Protein AF-A0A8T6CPG6-F1 (afdb_monomer)

Mean predicted aligned error: 16.03 Å

Secondary structure (DSSP, 8-state):
--SS-S----SSS--HHHHHHHHTTSTTT--HHHHHHHHHHHHHHHHHHHHHHHHHHS--HHHHHHHHHHH--S---HHHHHHHHHHHHHHHHHHHHHHHHHHHHHHHHTT---------------------------HHHHGGG-

Foldseek 3Di:
DDPDFLADADPVDGDPVSVVLVVCCDPVNPDPVVNVVSSVVSNVVVVVVVVVVCCLQQNDLVNLVVVCVVVPDDDDDPVVSVVSRVVSNVVSVVVVVVVVVVVVVVVVVVVDPDDDDDDDDDDDDDDDDDDDDDPPDDPVVVPPPD

Solvent-accessible surface area (backbone atoms only — not comparable to full-atom values): 9339 Å² total; per-residue (Å²): 131,83,92,68,78,46,76,84,77,47,90,91,66,65,55,68,68,58,52,60,58,55,55,46,68,37,86,92,58,56,43,76,67,60,51,52,54,51,39,52,50,41,33,50,54,50,51,50,52,52,52,50,54,44,39,43,74,56,57,44,73,66,59,41,52,54,52,43,63,76,76,45,93,69,86,89,42,71,71,54,50,56,54,44,43,56,50,51,35,51,48,43,53,48,50,55,51,50,53,50,48,48,54,48,51,54,57,54,58,72,73,53,99,73,83,80,90,85,83,93,82,91,80,88,86,81,86,83,82,89,83,83,92,74,87,79,85,51,77,76,71,72,58,75,81,117

pLDDT: mean 75.61, std 18.54, range [27.25, 92.38]

Sequence (146 aa):
MDHRPFLILDLLDADAAPVEEVAKFVKSEFNPEAIRASANELKYTRAIKSELQQEVTNPSEEFVRLLMGRVYSGVKTKTKLEQFTSMTRRAARQLIRDELRGTLNTALAQGDPTAPEVTSGSDSMSATEESEDDIITTEAELNGYY

Radius of gyration: 26.71 Å; Cα contacts (8 Å, |Δi|>4): 49; chains: 1; bounding box: 59×60×69 Å

Structure (mmCIF, N/CA/C/O backbone):
data_AF-A0A8T6CPG6-F1
#
_entry.id   AF-A0A8T6CPG6-F1
#
loop_
_atom_site.group_PDB
_atom_site.id
_atom_site.type_symbol
_atom_site.label_atom_id
_atom_site.label_alt_id
_atom_site.label_comp_id
_atom_site.label_asym_id
_atom_site.label_entity_id
_atom_site.label_seq_id
_atom_site.pdbx_PDB_ins_code
_atom_site.Cartn_x
_atom_site.Cartn_y
_atom_site.Cartn_z
_atom_site.occupancy
_atom_site.B_iso_or_equiv
_atom_site.auth_seq_id
_atom_site.auth_comp_id
_atom_site.auth_asym_id
_atom_site.auth_atom_id
_atom_site.pdbx_PDB_model_num
ATOM 1 N N . MET A 1 1 ? -1.534 18.388 -18.496 1.00 55.81 1 MET A N 1
ATOM 2 C CA . MET A 1 1 ? -0.283 17.697 -18.122 1.00 55.81 1 MET A CA 1
ATOM 3 C C . MET A 1 1 ? -0.506 17.121 -16.739 1.00 55.81 1 MET A C 1
ATOM 5 O O . MET A 1 1 ? -1.033 17.837 -15.899 1.00 55.81 1 MET A O 1
ATOM 9 N N . ASP A 1 2 ? -0.251 15.831 -16.547 1.00 66.25 2 ASP A N 1
ATOM 10 C CA . ASP A 1 2 ? -0.529 15.146 -15.280 1.00 66.25 2 ASP A CA 1
ATOM 11 C C . ASP A 1 2 ? 0.453 15.617 -14.193 1.00 66.25 2 ASP A C 1
ATOM 13 O O . ASP A 1 2 ? 1.648 15.727 -14.452 1.00 66.25 2 ASP A O 1
ATOM 17 N N . HIS A 1 3 ? -0.036 15.911 -12.986 1.00 69.38 3 HIS A N 1
ATOM 18 C CA . HIS A 1 3 ? 0.798 16.453 -11.900 1.00 69.38 3 HIS A CA 1
ATOM 19 C C . HIS A 1 3 ? 1.591 15.382 -11.134 1.00 69.38 3 HIS A C 1
ATOM 21 O O . HIS A 1 3 ? 2.500 15.718 -10.380 1.00 69.38 3 HIS A O 1
ATOM 27 N N . ARG A 1 4 ? 1.243 14.097 -11.293 1.00 72.44 4 ARG A N 1
ATOM 28 C CA . ARG A 1 4 ? 1.898 12.973 -10.606 1.00 72.44 4 ARG A CA 1
ATOM 29 C C . ARG A 1 4 ? 2.729 12.145 -11.594 1.00 72.44 4 ARG A C 1
ATOM 31 O O . ARG A 1 4 ? 2.176 11.747 -12.619 1.00 72.44 4 ARG A O 1
ATOM 38 N N . PRO A 1 5 ? 4.010 11.852 -11.294 1.00 80.38 5 PRO A N 1
ATOM 39 C CA . PRO A 1 5 ? 4.848 11.028 -12.159 1.00 80.38 5 PRO A CA 1
ATOM 40 C C . PRO A 1 5 ? 4.354 9.575 -12.169 1.00 80.38 5 PRO A C 1
ATOM 42 O O . PRO A 1 5 ? 4.010 9.028 -11.121 1.00 80.38 5 PRO A O 1
ATOM 45 N N . PHE A 1 6 ? 4.340 8.942 -13.344 1.00 81.19 6 PHE A N 1
ATOM 46 C CA . PHE A 1 6 ? 3.989 7.521 -13.486 1.00 81.19 6 PHE A CA 1
ATOM 47 C C . PHE A 1 6 ? 5.187 6.592 -13.231 1.00 81.19 6 PHE A C 1
ATOM 49 O O . PHE A 1 6 ? 5.004 5.478 -12.753 1.00 81.19 6 PHE A O 1
ATOM 56 N N . LEU A 1 7 ? 6.413 7.069 -13.472 1.00 81.31 7 LEU A N 1
ATOM 57 C CA . LEU A 1 7 ? 7.662 6.338 -13.263 1.00 81.31 7 LEU A CA 1
ATOM 58 C C . LEU A 1 7 ? 8.680 7.250 -12.568 1.00 81.31 7 LEU A C 1
ATOM 60 O O . LEU A 1 7 ? 8.818 8.416 -12.933 1.00 81.31 7 LEU A O 1
ATOM 64 N N . ILE A 1 8 ? 9.371 6.730 -11.552 1.00 80.12 8 ILE A N 1
ATOM 65 C CA . ILE A 1 8 ? 10.579 7.352 -10.993 1.00 80.12 8 ILE A CA 1
ATOM 66 C C . ILE A 1 8 ? 11.662 6.293 -11.089 1.00 80.12 8 ILE A C 1
ATOM 68 O O . ILE A 1 8 ? 11.467 5.189 -10.589 1.00 80.12 8 ILE A O 1
ATOM 72 N N . LEU A 1 9 ? 12.751 6.644 -11.759 1.00 81.75 9 LEU A N 1
ATOM 73 C CA . LEU A 1 9 ? 13.942 5.825 -11.875 1.00 81.75 9 LEU A CA 1
ATOM 74 C C . LEU A 1 9 ? 15.008 6.464 -10.991 1.00 81.75 9 LEU A C 1
ATOM 76 O O . LEU A 1 9 ? 15.374 7.619 -11.218 1.00 81.75 9 LEU A O 1
ATOM 80 N N . ASP A 1 10 ? 15.472 5.728 -9.989 1.00 81.94 10 ASP A N 1
ATOM 81 C CA . ASP A 1 10 ? 16.705 6.080 -9.302 1.00 81.94 10 ASP A CA 1
ATOM 82 C C . ASP A 1 10 ? 17.872 5.530 -10.131 1.00 81.94 10 ASP A C 1
ATOM 84 O O . ASP A 1 10 ? 17.898 4.351 -10.471 1.00 81.94 10 ASP A O 1
ATOM 88 N N . LEU A 1 11 ? 18.803 6.397 -10.526 1.00 82.31 11 LEU A N 1
ATOM 89 C CA . LEU A 1 11 ? 19.976 5.993 -11.308 1.00 82.31 11 LEU A CA 1
ATOM 90 C C . LEU A 1 11 ? 21.068 5.364 -10.433 1.00 82.31 11 LEU A C 1
ATOM 92 O O . LEU A 1 11 ? 21.987 4.746 -10.967 1.00 82.31 11 LEU A O 1
ATOM 96 N N . LEU A 1 12 ? 20.994 5.556 -9.115 1.00 82.62 12 LEU A N 1
ATOM 97 C CA . LEU A 1 12 ? 21.923 4.985 -8.142 1.00 82.62 12 LEU A CA 1
ATOM 98 C C . LEU A 1 12 ? 21.432 3.629 -7.622 1.00 82.62 12 LEU A C 1
ATOM 100 O O . LEU A 1 12 ? 22.256 2.793 -7.261 1.00 82.62 12 LEU A O 1
ATOM 104 N N . ASP A 1 13 ? 20.115 3.419 -7.623 1.00 75.50 13 ASP A N 1
ATOM 105 C CA . ASP A 1 13 ? 19.443 2.189 -7.195 1.00 75.50 13 ASP A CA 1
ATOM 106 C C . ASP A 1 13 ? 18.385 1.781 -8.232 1.00 75.50 13 ASP A C 1
ATOM 108 O O . ASP A 1 13 ? 17.171 1.898 -8.041 1.00 75.50 13 ASP A O 1
ATOM 112 N N . ALA A 1 14 ? 18.868 1.405 -9.417 1.00 70.94 14 ALA A N 1
ATOM 113 C CA . ALA A 1 14 ? 18.009 1.046 -10.533 1.00 70.94 14 ALA A CA 1
ATOM 114 C C . ALA A 1 14 ? 17.548 -0.412 -10.405 1.00 70.94 14 ALA A C 1
ATOM 116 O O 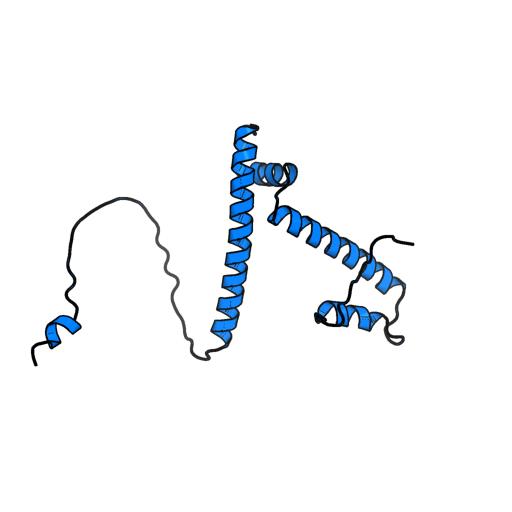. ALA A 1 14 ? 18.228 -1.334 -10.859 1.00 70.94 14 ALA A O 1
ATOM 117 N N . ASP A 1 15 ? 16.359 -0.607 -9.835 1.00 75.19 15 ASP A N 1
ATOM 118 C CA . ASP A 1 15 ? 15.633 -1.873 -9.938 1.00 75.19 15 ASP A CA 1
ATOM 119 C C . ASP A 1 15 ? 15.442 -2.274 -11.418 1.00 75.19 15 ASP A C 1
ATOM 121 O O . ASP A 1 15 ? 15.252 -1.427 -12.298 1.00 75.19 15 ASP A O 1
ATOM 125 N N . ALA A 1 16 ? 15.411 -3.581 -11.703 1.00 76.44 16 ALA A N 1
ATOM 126 C CA . ALA A 1 16 ? 15.236 -4.090 -13.068 1.00 76.44 16 ALA A CA 1
ATOM 127 C C . ALA A 1 16 ? 13.901 -3.649 -13.708 1.00 76.44 16 ALA A C 1
ATOM 129 O O . ALA A 1 16 ? 13.851 -3.324 -14.894 1.00 76.44 16 ALA A O 1
ATOM 130 N N . ALA A 1 17 ? 12.828 -3.564 -12.915 1.00 78.25 17 ALA A N 1
ATOM 131 C CA . ALA A 1 17 ? 11.490 -3.247 -13.413 1.00 78.25 17 ALA A CA 1
ATOM 132 C C . ALA A 1 17 ? 11.362 -1.814 -13.991 1.00 78.25 17 ALA A C 1
ATOM 134 O O . ALA A 1 17 ? 10.879 -1.667 -15.115 1.00 78.25 17 ALA A O 1
ATOM 135 N N . PRO A 1 18 ? 11.816 -0.740 -13.309 1.00 78.56 18 PRO A N 1
ATOM 136 C CA . PRO A 1 18 ? 11.888 0.595 -13.904 1.00 78.56 18 PRO A CA 1
ATOM 137 C C . PRO A 1 18 ? 12.711 0.674 -15.195 1.00 78.56 18 PRO A C 1
ATOM 139 O O . PRO A 1 18 ? 12.353 1.434 -16.095 1.00 78.56 18 PRO A O 1
ATOM 142 N N . VAL A 1 19 ? 13.803 -0.090 -15.297 1.00 83.75 19 VAL A N 1
ATOM 143 C CA . VAL A 1 19 ? 14.694 -0.078 -16.468 1.00 83.75 19 VAL A CA 1
ATOM 144 C C . VAL A 1 19 ? 14.013 -0.695 -17.689 1.00 83.75 19 VAL A C 1
ATOM 146 O O . VAL A 1 19 ? 14.053 -0.107 -18.773 1.00 83.75 19 VAL A O 1
ATOM 149 N N . GLU A 1 20 ? 13.334 -1.830 -17.515 1.00 83.19 20 GLU A N 1
ATOM 150 C CA . GLU A 1 20 ? 12.541 -2.462 -18.577 1.00 83.19 20 GLU A CA 1
ATOM 151 C C . GLU A 1 20 ? 11.438 -1.536 -19.099 1.00 83.19 20 GLU A C 1
ATOM 153 O O . GLU A 1 20 ? 11.167 -1.495 -20.300 1.00 83.19 20 GLU A O 1
ATOM 158 N N . GLU A 1 21 ? 10.837 -0.733 -18.222 1.00 81.81 21 GLU A N 1
ATOM 159 C CA . GLU A 1 21 ? 9.817 0.226 -18.636 1.00 81.81 21 GLU A CA 1
ATOM 160 C C . GLU A 1 21 ? 10.390 1.398 -19.429 1.00 81.81 21 GLU A C 1
ATOM 162 O O . GLU A 1 21 ? 9.794 1.807 -20.424 1.00 81.81 21 GLU A O 1
ATOM 167 N N . VAL A 1 22 ? 11.574 1.906 -19.068 1.00 84.69 22 VAL A N 1
ATOM 168 C CA . VAL A 1 22 ? 12.255 2.944 -19.863 1.00 84.69 22 VAL A CA 1
ATOM 169 C C . VAL A 1 22 ? 12.679 2.410 -21.238 1.00 84.69 22 VAL A C 1
ATOM 171 O O . VAL A 1 22 ? 12.640 3.158 -22.217 1.00 84.69 22 VAL A O 1
ATOM 174 N N . ALA A 1 23 ? 13.012 1.121 -21.360 1.00 85.12 23 ALA A N 1
ATOM 175 C CA . ALA A 1 23 ? 13.382 0.513 -22.642 1.00 85.12 23 ALA A CA 1
ATOM 176 C C . ALA A 1 23 ? 12.261 0.605 -23.699 1.00 85.12 23 ALA A C 1
ATOM 178 O O . ALA A 1 23 ? 12.544 0.778 -24.885 1.00 85.12 23 ALA A O 1
ATOM 179 N N . LYS A 1 24 ? 10.987 0.610 -23.282 1.00 82.31 24 LYS A N 1
ATOM 180 C CA . LYS A 1 24 ? 9.823 0.764 -24.181 1.00 82.31 24 LYS A CA 1
ATOM 181 C C . LYS A 1 24 ? 9.714 2.158 -24.814 1.00 82.31 24 LYS A C 1
ATOM 183 O O . LYS A 1 24 ? 8.954 2.357 -25.759 1.00 82.31 24 LYS A O 1
ATOM 188 N N . PHE A 1 25 ? 10.479 3.134 -24.323 1.00 83.31 25 PHE A N 1
ATOM 189 C CA . PHE A 1 25 ? 10.548 4.485 -24.891 1.00 83.31 25 PHE A CA 1
ATOM 190 C C . PHE A 1 25 ? 11.620 4.617 -25.986 1.00 83.31 25 PHE A C 1
ATOM 192 O O . PHE A 1 25 ? 11.760 5.689 -26.582 1.00 83.31 25 PHE A O 1
ATOM 199 N N . VAL A 1 26 ? 12.373 3.550 -26.282 1.00 87.75 26 VAL A N 1
ATOM 200 C CA . VAL A 1 26 ? 13.353 3.525 -27.375 1.00 87.75 26 VAL A CA 1
ATOM 201 C C . VAL A 1 26 ? 12.635 3.545 -28.725 1.00 87.75 26 VAL A C 1
ATOM 203 O O . VAL A 1 26 ? 11.593 2.927 -28.915 1.00 87.75 26 VAL A O 1
ATOM 206 N N . LYS A 1 27 ? 13.223 4.243 -29.704 1.00 85.12 27 LYS A N 1
ATOM 207 C CA . LYS A 1 27 ? 12.632 4.508 -31.027 1.00 85.12 27 LYS A CA 1
ATOM 208 C C . LYS A 1 27 ? 12.124 3.260 -31.772 1.00 85.12 27 LYS A C 1
ATOM 210 O O . LYS A 1 27 ? 11.194 3.389 -32.558 1.00 85.12 27 LYS A O 1
ATOM 215 N N . SER A 1 28 ? 12.731 2.093 -31.555 1.00 85.88 28 SER A N 1
ATOM 216 C CA . SER A 1 28 ? 12.327 0.819 -32.168 1.00 85.88 28 SER A CA 1
ATOM 217 C C . SER A 1 28 ? 11.037 0.234 -31.586 1.00 85.88 28 SER A C 1
ATOM 219 O O . SER A 1 28 ? 10.295 -0.409 -32.316 1.00 85.88 28 SER A O 1
ATOM 221 N N . GLU A 1 29 ? 10.771 0.480 -30.303 1.00 79.88 29 GLU A N 1
ATOM 222 C CA . GLU A 1 29 ? 9.646 -0.072 -29.525 1.00 79.88 29 GLU A CA 1
ATOM 223 C C . GLU A 1 29 ? 8.567 0.992 -29.235 1.00 79.88 29 GLU A C 1
ATOM 225 O O . GLU A 1 29 ? 7.545 0.721 -28.604 1.00 79.88 29 GLU A O 1
ATOM 230 N N . PHE A 1 30 ? 8.785 2.235 -29.682 1.00 85.44 30 PHE A N 1
ATOM 231 C CA . PHE A 1 30 ? 7.954 3.377 -29.320 1.00 85.44 30 PHE A CA 1
ATOM 232 C C . PHE A 1 30 ? 6.536 3.262 -29.894 1.00 85.44 30 PHE A C 1
ATOM 234 O O . PHE A 1 30 ? 6.294 3.511 -31.077 1.00 85.44 30 PHE A O 1
ATOM 241 N N . ASN A 1 31 ? 5.575 2.963 -29.020 1.00 87.75 31 ASN A N 1
ATOM 242 C CA . ASN A 1 31 ? 4.153 2.950 -29.339 1.00 87.75 31 ASN A CA 1
ATOM 243 C C . ASN A 1 31 ? 3.385 3.893 -28.390 1.00 87.75 31 ASN A C 1
ATOM 245 O O . ASN A 1 31 ? 3.215 3.574 -27.213 1.00 87.75 31 ASN A O 1
ATOM 249 N N . PRO A 1 32 ? 2.876 5.044 -28.870 1.00 85.25 32 PRO A N 1
ATOM 250 C CA . PRO A 1 32 ? 2.271 6.059 -28.010 1.00 85.25 32 PRO A CA 1
ATOM 251 C C . PRO A 1 32 ? 0.953 5.623 -27.354 1.00 85.25 32 PRO A C 1
ATOM 253 O O . PRO A 1 32 ? 0.615 6.144 -26.290 1.00 85.25 32 PRO A O 1
ATOM 256 N N . GLU A 1 33 ? 0.195 4.704 -27.956 1.00 85.94 33 GLU A N 1
ATOM 257 C CA . GLU A 1 33 ? -1.035 4.184 -27.345 1.00 85.94 33 GLU A CA 1
ATOM 258 C C . GLU A 1 33 ? -0.712 3.195 -26.225 1.00 85.94 33 GLU A C 1
ATOM 260 O O . GLU A 1 33 ? -1.217 3.348 -25.110 1.00 85.94 33 GLU A O 1
ATOM 265 N N . ALA A 1 34 ? 0.199 2.254 -26.488 1.00 84.12 34 ALA A N 1
ATOM 266 C CA . ALA A 1 34 ? 0.658 1.293 -25.489 1.00 84.12 34 ALA A CA 1
ATOM 267 C C . ALA A 1 34 ? 1.333 1.995 -24.301 1.00 84.12 34 ALA A C 1
ATOM 269 O O . ALA A 1 34 ? 0.983 1.739 -23.152 1.00 84.12 34 ALA A O 1
ATOM 270 N N . ILE A 1 35 ? 2.216 2.964 -24.567 1.00 85.62 35 ILE A N 1
ATOM 271 C CA . ILE A 1 35 ? 2.905 3.746 -23.530 1.00 85.62 35 ILE A CA 1
ATOM 272 C C . ILE A 1 35 ? 1.907 4.499 -22.646 1.00 85.62 35 ILE A C 1
ATOM 274 O O . ILE A 1 35 ? 2.084 4.550 -21.432 1.00 85.62 35 ILE A O 1
ATOM 278 N N . ARG A 1 36 ? 0.840 5.078 -23.213 1.00 84.81 36 ARG A N 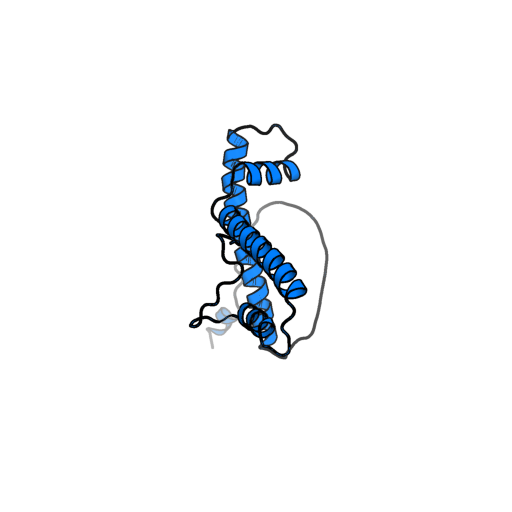1
ATOM 279 C CA . ARG A 1 36 ? -0.192 5.761 -22.415 1.00 84.81 36 ARG A CA 1
ATOM 280 C C . ARG A 1 36 ? -0.975 4.793 -21.535 1.00 84.81 36 ARG A C 1
ATOM 282 O O . ARG A 1 36 ? -1.252 5.130 -20.385 1.00 84.81 36 ARG A O 1
ATOM 289 N N . ALA A 1 37 ? -1.338 3.627 -22.064 1.00 84.69 37 ALA A N 1
ATOM 290 C CA . ALA A 1 37 ? -2.032 2.600 -21.295 1.00 84.69 37 ALA A CA 1
ATOM 291 C C . ALA A 1 37 ? -1.161 2.112 -20.126 1.00 84.69 37 ALA A C 1
ATOM 293 O O . ALA A 1 37 ? -1.591 2.197 -18.975 1.00 84.69 37 ALA A O 1
ATOM 294 N N . SER A 1 38 ? 0.091 1.733 -20.404 1.00 84.44 38 SER A N 1
ATOM 295 C CA . SER A 1 38 ? 1.053 1.316 -19.380 1.00 84.44 38 SER A CA 1
ATOM 296 C C . SER A 1 38 ? 1.333 2.431 -18.371 1.00 84.44 38 SER A C 1
ATOM 298 O O . SER A 1 38 ? 1.332 2.182 -17.173 1.00 84.44 38 SER A O 1
ATOM 300 N N . ALA A 1 39 ? 1.485 3.686 -18.804 1.00 83.12 39 ALA A N 1
ATOM 301 C CA . ALA A 1 39 ? 1.698 4.809 -17.889 1.00 83.12 39 ALA A CA 1
ATOM 302 C C . ALA A 1 39 ? 0.524 5.014 -16.916 1.00 83.12 39 ALA A C 1
ATOM 304 O O . ALA A 1 39 ? 0.747 5.306 -15.740 1.00 83.12 39 ALA A O 1
ATOM 305 N N . ASN A 1 40 ? -0.721 4.848 -17.375 1.00 85.50 40 ASN A N 1
ATOM 306 C CA . ASN A 1 40 ? -1.889 4.917 -16.495 1.00 85.50 40 ASN A CA 1
ATOM 307 C C . ASN A 1 40 ? -1.884 3.777 -15.475 1.00 85.50 40 ASN A C 1
ATOM 309 O O . ASN A 1 40 ? -2.083 4.022 -14.286 1.00 85.50 40 ASN A O 1
ATOM 313 N N . GLU A 1 41 ? -1.621 2.551 -15.920 1.00 86.25 41 GLU A N 1
ATOM 314 C CA . GLU A 1 41 ? -1.528 1.392 -15.036 1.00 86.25 41 GLU A CA 1
ATOM 315 C C . GLU A 1 41 ? -0.424 1.575 -13.988 1.00 86.25 41 GLU A C 1
ATOM 317 O O . GLU A 1 41 ? -0.698 1.497 -12.792 1.00 86.25 41 GLU A O 1
ATOM 322 N N . LEU A 1 42 ? 0.792 1.942 -14.405 1.00 84.69 42 LEU A N 1
ATOM 323 C CA . LEU A 1 42 ? 1.915 2.204 -13.502 1.00 84.69 42 LEU A CA 1
ATOM 324 C C . LEU A 1 42 ? 1.594 3.305 -12.484 1.00 84.69 42 LEU A C 1
ATOM 326 O O . LEU A 1 42 ? 1.903 3.163 -11.298 1.00 84.69 42 LEU A O 1
ATOM 330 N N . LYS A 1 43 ? 0.931 4.383 -12.919 1.00 85.94 43 LYS A N 1
ATOM 331 C CA . LYS A 1 43 ? 0.492 5.475 -12.040 1.00 85.94 43 LYS A CA 1
ATOM 332 C C . LYS A 1 43 ? -0.434 4.965 -10.938 1.00 85.94 43 LYS A C 1
ATOM 334 O O . LYS A 1 43 ? -0.222 5.299 -9.769 1.00 85.94 43 LYS A O 1
ATOM 339 N N . TYR A 1 44 ? -1.454 4.180 -11.289 1.00 86.00 44 TYR A N 1
ATOM 340 C CA . TYR A 1 44 ? -2.407 3.657 -10.310 1.00 86.00 44 TYR A CA 1
ATOM 341 C C . TYR A 1 44 ? -1.783 2.581 -9.428 1.00 86.00 44 TYR A C 1
ATOM 343 O O . TYR A 1 44 ? -1.921 2.663 -8.211 1.00 86.00 44 TYR A O 1
ATOM 351 N N . THR A 1 45 ? -1.028 1.644 -9.995 1.00 87.75 45 THR A N 1
ATOM 352 C CA . THR A 1 45 ? -0.325 0.597 -9.243 1.00 87.75 45 THR A CA 1
ATOM 353 C C . THR A 1 45 ? 0.623 1.198 -8.212 1.00 87.75 45 THR A C 1
ATOM 355 O O . THR A 1 45 ? 0.617 0.797 -7.047 1.00 87.75 45 THR A O 1
ATOM 358 N N . ARG A 1 46 ? 1.386 2.229 -8.588 1.00 85.00 46 ARG A N 1
ATOM 359 C CA . ARG A 1 46 ? 2.253 2.951 -7.654 1.00 85.00 46 ARG A CA 1
ATOM 360 C C . ARG A 1 46 ? 1.461 3.659 -6.559 1.00 85.00 46 ARG A C 1
ATOM 362 O O . ARG A 1 46 ? 1.846 3.582 -5.394 1.00 85.00 46 ARG A O 1
ATOM 369 N N . ALA A 1 47 ? 0.390 4.363 -6.925 1.00 86.50 47 ALA A N 1
ATOM 370 C CA . ALA A 1 47 ? -0.456 5.049 -5.955 1.00 86.50 47 ALA A CA 1
ATOM 371 C C . ALA A 1 47 ? -1.040 4.052 -4.944 1.00 86.50 47 ALA A C 1
ATOM 373 O O . ALA A 1 47 ? -0.913 4.263 -3.744 1.00 86.50 47 ALA A O 1
ATOM 374 N N . ILE A 1 48 ? -1.569 2.924 -5.422 1.00 89.44 48 ILE A N 1
ATOM 375 C CA . ILE A 1 48 ? -2.105 1.847 -4.584 1.00 89.44 48 ILE A CA 1
ATOM 376 C C . ILE A 1 48 ? -1.016 1.273 -3.674 1.00 89.44 48 ILE A C 1
ATOM 378 O O . ILE A 1 48 ? -1.255 1.118 -2.482 1.00 89.44 48 ILE A O 1
ATOM 382 N N . LYS A 1 49 ? 0.190 1.003 -4.192 1.00 88.69 49 LYS A N 1
ATOM 383 C CA . LYS A 1 49 ? 1.314 0.507 -3.379 1.00 88.69 49 LYS A CA 1
ATOM 384 C C . LYS A 1 49 ? 1.678 1.486 -2.258 1.00 88.69 49 LYS A C 1
ATOM 386 O O . LYS A 1 49 ? 1.916 1.056 -1.133 1.00 88.69 49 LYS A O 1
ATOM 391 N N . SER A 1 50 ? 1.689 2.787 -2.552 1.00 88.25 50 SER A N 1
ATOM 392 C CA . SER A 1 50 ? 1.950 3.837 -1.561 1.00 88.25 50 SER A CA 1
ATOM 393 C C . SER A 1 50 ? 0.871 3.884 -0.477 1.00 88.25 50 SER A C 1
ATOM 395 O O . SER A 1 50 ? 1.204 3.895 0.705 1.00 88.25 50 SER A O 1
ATOM 397 N N . GLU A 1 51 ? -0.407 3.881 -0.863 1.00 91.06 51 GLU A N 1
ATOM 398 C CA . GLU A 1 51 ? -1.530 3.855 0.086 1.00 91.06 51 GLU A CA 1
ATOM 399 C C . GLU A 1 51 ? -1.501 2.579 0.939 1.00 91.06 51 GLU A C 1
ATOM 401 O O . GLU A 1 51 ? -1.618 2.639 2.158 1.00 91.06 51 GLU A O 1
ATOM 406 N N . LEU A 1 52 ? -1.227 1.418 0.335 1.00 89.88 52 LEU A N 1
ATOM 407 C CA . LEU A 1 52 ? -1.110 0.152 1.059 1.00 89.88 52 LEU A CA 1
ATOM 408 C C . LEU A 1 52 ? 0.032 0.188 2.085 1.00 89.88 52 LEU A C 1
ATOM 410 O O . LEU A 1 52 ? -0.122 -0.290 3.206 1.00 89.88 52 LEU A O 1
ATOM 414 N N . GLN A 1 53 ? 1.176 0.775 1.732 1.00 89.56 53 GLN A N 1
ATOM 415 C CA . GLN A 1 53 ? 2.300 0.923 2.656 1.00 89.56 53 GLN A CA 1
ATOM 416 C C . GLN A 1 53 ? 1.953 1.838 3.841 1.00 89.56 53 GLN A C 1
ATOM 418 O O . GLN A 1 53 ? 2.362 1.566 4.978 1.00 89.56 53 GLN A O 1
ATOM 423 N N . GLN A 1 54 ? 1.173 2.895 3.596 1.00 90.38 54 GLN A N 1
ATOM 424 C CA . GLN A 1 54 ? 0.642 3.749 4.655 1.00 90.38 54 GLN A CA 1
ATOM 425 C C . GLN A 1 54 ? -0.336 2.982 5.546 1.00 90.38 54 GLN A C 1
ATOM 427 O O . GLN A 1 54 ? -0.155 3.000 6.761 1.00 90.38 54 GLN A O 1
ATOM 432 N N . GLU A 1 55 ? -1.275 2.233 4.969 1.00 89.88 55 GLU A N 1
ATOM 433 C CA . GLU A 1 55 ? -2.245 1.408 5.704 1.00 89.88 55 GLU A CA 1
ATOM 434 C C . GLU A 1 55 ? -1.571 0.327 6.564 1.00 89.88 55 GLU A C 1
ATOM 436 O O . GLU A 1 55 ? -1.988 0.052 7.689 1.00 89.88 55 GLU A O 1
ATOM 441 N N . VAL A 1 56 ? -0.469 -0.260 6.093 1.00 88.88 56 VAL A N 1
ATOM 442 C CA . VAL A 1 56 ? 0.307 -1.227 6.885 1.00 88.88 56 VAL A CA 1
ATOM 443 C C . VAL A 1 56 ? 1.039 -0.553 8.052 1.00 88.88 56 VAL A C 1
ATOM 445 O O . VAL A 1 56 ? 1.120 -1.106 9.155 1.00 88.88 56 VAL A O 1
ATOM 448 N N . THR A 1 57 ? 1.575 0.649 7.840 1.00 87.12 57 THR A N 1
ATOM 449 C CA . THR A 1 57 ? 2.340 1.372 8.870 1.00 87.12 57 THR A CA 1
ATOM 450 C C . THR A 1 57 ? 1.420 1.999 9.917 1.00 87.12 57 THR A C 1
ATOM 452 O O . THR A 1 57 ? 1.678 1.914 11.126 1.00 87.12 57 THR A O 1
ATOM 455 N N . ASN A 1 58 ? 0.341 2.617 9.450 1.00 89.88 58 ASN A N 1
ATOM 456 C CA . ASN A 1 58 ? -0.660 3.318 10.228 1.00 89.88 58 ASN A CA 1
ATOM 457 C C . ASN A 1 58 ? -2.058 3.040 9.640 1.00 89.88 58 ASN A C 1
ATOM 459 O O . ASN A 1 58 ? -2.527 3.821 8.812 1.00 89.88 58 ASN A O 1
ATOM 463 N N . PRO A 1 59 ? -2.725 1.956 10.076 1.00 89.25 59 PRO A N 1
ATOM 464 C CA . PRO A 1 59 ? -4.008 1.559 9.509 1.00 89.25 59 PRO A CA 1
ATOM 465 C C . PRO A 1 59 ? -5.083 2.614 9.773 1.00 89.25 59 PRO A C 1
ATOM 467 O O . PRO A 1 59 ? -5.252 3.067 10.912 1.00 89.25 59 PRO A O 1
ATOM 470 N N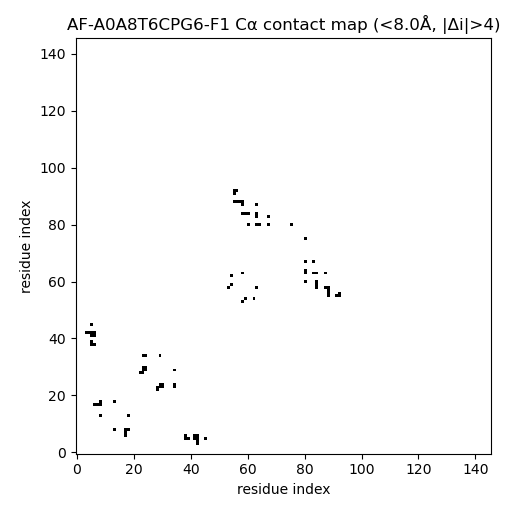 . SER A 1 60 ? -5.802 2.994 8.720 1.00 91.69 60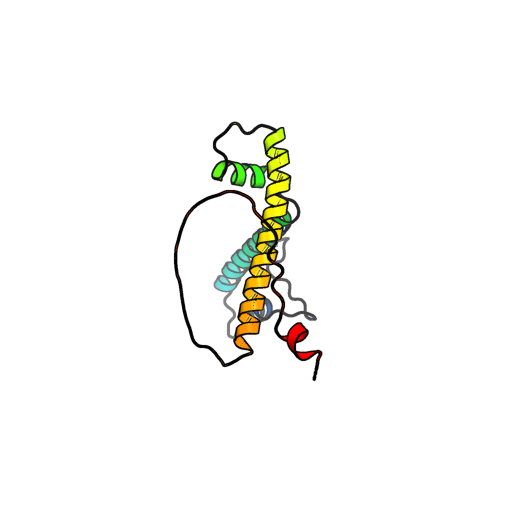 SER A N 1
ATOM 471 C CA . SER A 1 60 ? -6.908 3.943 8.768 1.00 91.69 60 SER A CA 1
ATOM 472 C C . SER A 1 60 ? -8.144 3.325 9.419 1.00 91.69 60 SER A C 1
ATOM 474 O O . SER A 1 60 ? -8.329 2.105 9.465 1.00 91.69 60 SER A O 1
ATOM 476 N N . GLU A 1 61 ? -9.039 4.176 9.922 1.00 87.88 61 GLU A N 1
ATOM 477 C CA . GLU A 1 61 ? -10.284 3.715 10.542 1.00 87.88 61 GLU A CA 1
ATOM 478 C C . GLU A 1 61 ? -11.155 2.917 9.556 1.00 87.88 61 GLU A C 1
ATOM 480 O O . GLU A 1 61 ? -11.800 1.937 9.937 1.00 87.88 61 GLU A O 1
ATOM 485 N N . GLU A 1 62 ? -11.157 3.308 8.278 1.00 89.69 62 GLU A N 1
ATOM 486 C CA . GLU A 1 62 ? -11.913 2.628 7.225 1.00 89.69 62 GLU A CA 1
ATOM 487 C C . GLU A 1 62 ? -11.351 1.238 6.932 1.00 89.69 62 GLU A C 1
ATOM 489 O O . GLU A 1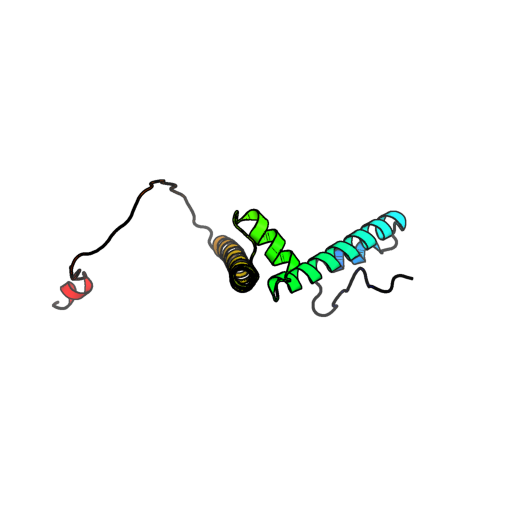 62 ? -12.112 0.265 6.877 1.00 89.69 62 GLU A O 1
ATOM 494 N N . PHE A 1 63 ? -10.027 1.122 6.834 1.00 90.56 63 PHE A N 1
ATOM 495 C CA . PHE A 1 63 ? -9.355 -0.155 6.624 1.00 90.56 63 PHE A CA 1
ATOM 496 C C . PHE A 1 63 ? -9.591 -1.119 7.793 1.00 90.56 63 PHE A C 1
ATOM 498 O O . PHE A 1 63 ? -9.973 -2.278 7.596 1.00 90.56 63 PHE A O 1
ATOM 505 N N . VAL A 1 64 ? -9.483 -0.625 9.030 1.00 90.94 64 VAL A N 1
ATOM 506 C CA . VAL A 1 64 ? -9.784 -1.408 10.238 1.00 90.94 64 VAL A CA 1
ATOM 507 C C . VAL A 1 64 ? -11.254 -1.826 10.266 1.00 90.94 64 VAL A C 1
ATOM 509 O O . VAL A 1 64 ? -11.564 -2.979 10.572 1.00 90.94 64 VAL A O 1
ATOM 512 N N . ARG A 1 65 ? -12.185 -0.936 9.902 1.00 89.56 65 ARG A N 1
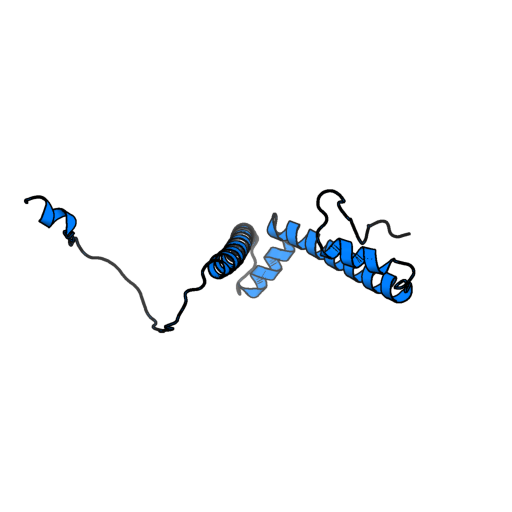ATOM 513 C CA . ARG A 1 65 ? -13.626 -1.241 9.850 1.00 89.56 65 ARG A CA 1
ATOM 514 C C . ARG A 1 65 ? -13.960 -2.301 8.800 1.00 89.56 65 ARG A C 1
ATOM 516 O O . ARG A 1 65 ? -14.872 -3.109 9.041 1.00 89.56 65 ARG A O 1
ATOM 523 N N . LEU A 1 66 ? -13.251 -2.294 7.670 1.00 90.44 66 LEU A N 1
ATOM 524 C CA . LEU A 1 66 ? -13.360 -3.294 6.610 1.00 90.44 66 LEU A CA 1
ATOM 525 C C . LEU A 1 66 ? -12.881 -4.660 7.104 1.00 90.44 66 LEU A C 1
ATOM 527 O O . LEU A 1 66 ? -13.629 -5.633 6.999 1.00 90.44 66 LEU A O 1
ATOM 531 N N . LEU A 1 67 ? -11.692 -4.730 7.710 1.00 90.75 67 LEU A N 1
ATOM 532 C CA . LEU A 1 67 ? -11.148 -5.979 8.251 1.00 90.75 67 LEU A CA 1
ATOM 533 C C . LEU A 1 67 ? -12.000 -6.520 9.397 1.00 90.75 67 LEU A C 1
ATOM 535 O O . LEU A 1 67 ? -12.406 -7.679 9.361 1.00 90.75 67 LEU A O 1
ATOM 539 N N . MET A 1 68 ? -12.363 -5.668 10.358 1.00 89.19 68 MET A N 1
ATOM 540 C CA . MET A 1 68 ? -13.257 -6.023 11.460 1.00 89.19 68 MET A CA 1
ATOM 541 C C . MET A 1 68 ? -14.594 -6.559 10.936 1.00 89.19 68 MET A C 1
ATOM 543 O O . MET A 1 68 ? -15.120 -7.510 11.493 1.00 89.19 68 MET A O 1
ATOM 547 N N . GLY A 1 69 ? -15.135 -6.013 9.841 1.00 88.75 69 GLY A N 1
ATOM 548 C CA . GLY A 1 69 ? -16.363 -6.531 9.229 1.00 88.75 69 GLY A CA 1
ATOM 549 C C . GLY A 1 69 ? -16.252 -7.950 8.665 1.00 88.75 69 GLY A C 1
ATOM 550 O O . GLY A 1 69 ? -17.271 -8.620 8.549 1.00 88.75 69 GLY A O 1
ATOM 551 N N . ARG A 1 70 ? -15.042 -8.407 8.324 1.00 89.38 70 ARG A N 1
ATOM 552 C CA . ARG A 1 70 ? -14.796 -9.759 7.802 1.00 89.38 70 ARG A CA 1
ATOM 553 C C . ARG A 1 70 ? -14.529 -10.781 8.905 1.00 89.38 70 ARG A C 1
ATOM 555 O O . ARG A 1 70 ? -14.818 -11.953 8.707 1.00 89.38 70 ARG A O 1
ATOM 562 N N . VAL A 1 71 ? -13.980 -10.349 10.042 1.00 89.88 71 VAL A N 1
ATOM 563 C CA . VAL A 1 71 ? -13.543 -11.255 11.124 1.00 89.88 71 VAL A CA 1
ATOM 564 C C . VAL A 1 71 ? -14.398 -11.175 12.389 1.00 89.88 71 VAL A C 1
ATOM 566 O O . VAL A 1 71 ? -14.318 -12.060 13.235 1.00 89.88 71 VAL A O 1
ATOM 569 N N . TYR A 1 72 ? -15.207 -10.125 12.547 1.00 89.19 72 TYR A N 1
ATOM 570 C CA . TYR A 1 72 ? -16.009 -9.884 13.741 1.00 89.19 72 TYR A CA 1
ATOM 571 C C . TYR A 1 72 ? -17.481 -9.647 13.387 1.00 89.19 72 TYR A C 1
ATOM 573 O O . TYR A 1 72 ? -17.826 -8.712 12.667 1.00 89.19 72 TYR A O 1
ATOM 581 N N . SER A 1 73 ? -18.360 -10.484 13.941 1.00 82.19 73 SER A N 1
ATOM 582 C CA . SER A 1 73 ? -19.805 -10.492 13.671 1.00 82.19 73 SER A CA 1
ATOM 583 C C . SER A 1 73 ? -20.649 -9.685 14.670 1.00 82.19 73 SER A C 1
ATOM 585 O O . SER A 1 73 ? -21.872 -9.663 14.558 1.00 82.19 73 SER A O 1
ATOM 587 N N . GLY A 1 74 ? -20.034 -9.022 15.655 1.00 83.31 74 GLY A N 1
ATOM 588 C CA . GLY A 1 74 ? -20.755 -8.243 16.667 1.00 83.31 74 GLY A CA 1
ATOM 589 C C . GLY A 1 74 ? -20.813 -6.736 16.397 1.00 83.31 74 GLY A C 1
ATOM 590 O O . GLY A 1 74 ? -20.350 -6.228 15.377 1.00 83.31 74 GLY A O 1
ATOM 591 N N . VAL A 1 75 ? -21.368 -5.993 17.360 1.00 80.94 75 VAL A N 1
ATOM 592 C CA . VAL A 1 75 ? -21.535 -4.536 17.254 1.00 80.94 75 VAL A CA 1
ATOM 593 C C . VAL A 1 75 ? -20.176 -3.833 17.219 1.00 80.94 75 VAL A C 1
ATOM 595 O O . VAL A 1 75 ? -19.332 -4.009 18.102 1.00 80.94 75 VAL A O 1
ATOM 598 N N . LYS A 1 76 ? -19.989 -2.995 16.197 1.00 83.88 76 LYS A N 1
ATOM 599 C CA . LYS A 1 76 ? -18.782 -2.197 15.965 1.00 83.88 76 LYS A CA 1
ATOM 600 C C . LYS A 1 76 ? -18.778 -0.963 16.878 1.00 83.88 76 LYS A C 1
ATOM 602 O O . LYS A 1 76 ? -19.195 0.116 16.466 1.00 83.88 76 LYS A O 1
ATOM 607 N N . THR A 1 77 ? -18.349 -1.119 18.129 1.00 87.62 77 THR A N 1
ATOM 608 C CA . THR A 1 77 ? -18.190 0.008 19.069 1.00 87.62 77 THR A CA 1
ATOM 609 C C . THR A 1 77 ? -16.840 0.704 18.881 1.00 87.62 77 THR A C 1
ATOM 611 O O . THR A 1 77 ? -15.885 0.085 18.413 1.00 87.62 77 THR A O 1
ATOM 614 N N . LYS A 1 78 ? -16.731 1.982 19.279 1.00 86.69 78 LYS A N 1
ATOM 615 C CA . LYS A 1 78 ? -15.466 2.743 19.200 1.00 86.69 78 LYS A CA 1
ATOM 616 C C . LYS A 1 78 ? -14.322 2.052 19.949 1.00 86.69 78 LYS A C 1
ATOM 618 O O . LYS A 1 78 ? -13.243 1.896 19.397 1.00 86.69 78 LYS A O 1
ATOM 623 N N . THR A 1 79 ? -14.600 1.526 21.142 1.00 87.94 79 THR A N 1
ATOM 624 C CA . THR A 1 79 ? -13.623 0.783 21.953 1.00 87.94 79 THR A CA 1
ATOM 625 C C . THR A 1 79 ? -13.102 -0.464 21.241 1.00 87.94 79 THR A C 1
ATOM 627 O O . THR A 1 79 ? -11.906 -0.739 21.269 1.00 87.94 79 THR A O 1
ATOM 630 N N . LYS A 1 80 ? -13.979 -1.220 20.563 1.00 87.44 80 LYS A N 1
ATOM 631 C CA . LYS A 1 80 ? -13.536 -2.373 19.769 1.00 87.44 80 LYS A CA 1
ATOM 632 C C . LYS A 1 80 ? -12.745 -1.930 18.552 1.00 87.44 80 LYS A C 1
ATOM 634 O O . LYS A 1 80 ? -11.749 -2.560 18.234 1.00 87.44 80 LYS A O 1
ATOM 639 N N . LEU A 1 81 ? -13.145 -0.840 17.906 1.00 88.69 81 LEU A N 1
ATOM 640 C CA . LEU A 1 81 ? -12.420 -0.311 16.758 1.00 88.69 81 LEU A CA 1
ATOM 641 C C . LEU A 1 81 ? -10.978 0.058 17.140 1.00 88.69 81 LEU A C 1
ATOM 643 O O . LEU A 1 81 ? -10.058 -0.388 16.469 1.00 88.69 81 LEU A O 1
ATOM 647 N N . GLU A 1 82 ? -10.764 0.749 18.261 1.00 89.94 82 GLU A N 1
ATOM 648 C CA . GLU A 1 82 ? -9.423 1.068 18.779 1.00 89.94 82 GLU A CA 1
ATOM 649 C C . GLU A 1 82 ? -8.584 -0.186 19.078 1.00 89.94 82 GLU A C 1
ATOM 651 O O . GLU A 1 82 ? -7.411 -0.261 18.697 1.00 89.94 82 GLU A O 1
ATOM 656 N N . GLN A 1 83 ? -9.188 -1.205 19.702 1.00 90.19 83 GLN A N 1
ATOM 657 C CA . GLN A 1 83 ? -8.529 -2.496 19.929 1.00 90.19 83 GLN A CA 1
ATOM 658 C C . GLN A 1 83 ? -8.118 -3.144 18.602 1.00 90.19 83 GLN A C 1
ATOM 660 O O . GLN A 1 83 ? -6.956 -3.526 18.433 1.00 90.19 83 GLN A O 1
ATOM 665 N N . PHE A 1 84 ? -9.036 -3.194 17.635 1.00 91.12 84 PHE A N 1
ATOM 666 C CA . PHE A 1 84 ? -8.775 -3.730 16.304 1.00 91.12 84 PHE A CA 1
ATOM 667 C C . PHE A 1 84 ? -7.695 -2.935 15.566 1.00 91.12 84 PHE A C 1
ATOM 669 O O . PHE A 1 84 ? -6.848 -3.557 14.941 1.00 91.12 84 PHE A O 1
ATOM 676 N N . THR A 1 85 ? -7.615 -1.609 15.703 1.00 90.69 85 THR A N 1
ATOM 677 C CA . THR A 1 85 ? -6.536 -0.801 15.105 1.00 90.69 85 THR A CA 1
ATOM 678 C C . THR A 1 85 ? -5.157 -1.265 15.577 1.00 90.69 85 THR A C 1
ATOM 680 O O . THR A 1 85 ? -4.238 -1.432 14.768 1.00 90.69 85 THR A O 1
ATOM 683 N N . SER A 1 86 ? -5.003 -1.525 16.880 1.00 91.62 86 SER A N 1
ATOM 684 C CA . SER A 1 86 ? -3.742 -2.038 17.432 1.00 91.62 86 SER A CA 1
ATOM 685 C C . SER A 1 86 ? -3.427 -3.458 16.940 1.00 91.62 86 SER A C 1
ATOM 687 O O . SER A 1 86 ? -2.286 -3.747 16.564 1.00 91.62 86 SER A O 1
ATOM 689 N N . MET A 1 87 ? -4.445 -4.322 16.864 1.00 91.44 87 MET A N 1
ATOM 690 C CA . MET A 1 87 ? -4.312 -5.697 16.382 1.00 91.44 87 MET A CA 1
ATOM 691 C C . MET A 1 87 ? -3.973 -5.745 14.892 1.00 91.44 87 MET A C 1
ATOM 693 O O . MET A 1 87 ? -3.058 -6.465 14.510 1.00 91.44 87 MET A O 1
ATOM 697 N N . THR A 1 88 ? -4.639 -4.941 14.061 1.00 92.38 88 THR A N 1
ATOM 698 C CA . THR A 1 88 ? -4.386 -4.824 12.621 1.00 92.38 88 THR A CA 1
ATOM 699 C C . THR A 1 88 ? -2.962 -4.355 12.357 1.00 92.38 88 THR A C 1
ATOM 701 O O . THR A 1 88 ? -2.261 -4.972 11.560 1.00 92.38 88 THR A O 1
ATOM 704 N N . ARG A 1 89 ? -2.484 -3.331 13.078 1.00 91.81 89 ARG A N 1
ATOM 705 C CA . ARG A 1 89 ? -1.092 -2.866 12.957 1.00 91.81 89 ARG A CA 1
ATOM 706 C C . ARG A 1 89 ? -0.093 -3.973 13.296 1.00 91.81 89 ARG A C 1
ATOM 708 O O . ARG A 1 89 ? 0.904 -4.148 12.597 1.00 91.81 89 ARG A O 1
ATOM 715 N N . ARG A 1 90 ? -0.336 -4.714 14.381 1.00 91.81 90 ARG A N 1
ATOM 716 C CA . ARG A 1 90 ? 0.525 -5.832 14.787 1.00 91.81 90 ARG A CA 1
ATOM 717 C C . ARG A 1 90 ? 0.495 -6.959 13.753 1.00 91.81 90 ARG A C 1
ATOM 719 O O . ARG A 1 90 ? 1.562 -7.421 13.362 1.00 91.81 90 ARG A O 1
ATOM 726 N N . ALA A 1 91 ? -0.690 -7.346 13.289 1.00 92.12 91 ALA A N 1
ATOM 727 C CA . ALA A 1 91 ? -0.876 -8.395 12.294 1.00 92.12 91 ALA A CA 1
ATOM 728 C C . ALA A 1 91 ? -0.197 -8.046 10.961 1.00 92.12 91 ALA A C 1
ATOM 730 O O . ALA A 1 91 ? 0.520 -8.876 10.416 1.00 92.12 91 ALA A O 1
ATOM 731 N N . ALA A 1 92 ? -0.327 -6.806 10.480 1.00 90.62 92 ALA A N 1
ATOM 732 C CA . ALA A 1 92 ? 0.315 -6.366 9.240 1.00 90.62 92 ALA A CA 1
ATOM 733 C C . ALA A 1 92 ? 1.852 -6.434 9.322 1.00 90.62 92 ALA A C 1
ATOM 735 O O . ALA A 1 92 ? 2.515 -6.888 8.391 1.00 90.62 92 ALA A O 1
ATOM 736 N N . ARG A 1 93 ? 2.433 -6.053 10.469 1.00 90.25 93 ARG A N 1
ATOM 737 C CA . ARG A 1 93 ? 3.882 -6.183 10.712 1.00 90.25 93 ARG A CA 1
ATOM 738 C C . ARG A 1 93 ? 4.340 -7.635 10.821 1.00 90.25 93 ARG A C 1
ATOM 740 O O . ARG A 1 93 ? 5.453 -7.942 10.402 1.00 90.25 93 ARG A O 1
ATOM 747 N N . GLN A 1 94 ? 3.527 -8.500 11.426 1.00 90.75 94 GLN A N 1
ATOM 748 C CA . GLN A 1 94 ? 3.814 -9.933 11.498 1.00 90.75 94 GLN A CA 1
ATOM 749 C C . GLN A 1 94 ? 3.787 -10.556 10.101 1.00 90.75 94 GLN A C 1
ATOM 751 O O . GLN A 1 94 ? 4.760 -11.198 9.735 1.00 90.75 94 GLN A O 1
ATOM 756 N N . LEU A 1 95 ? 2.776 -10.241 9.287 1.00 91.50 95 LEU A N 1
ATOM 757 C CA . LEU A 1 95 ? 2.663 -10.720 7.909 1.00 91.50 95 LEU A CA 1
ATOM 758 C C . LEU A 1 95 ? 3.908 -10.373 7.084 1.00 91.50 95 LEU A C 1
ATOM 760 O O . LEU A 1 95 ? 4.517 -11.264 6.508 1.00 91.50 95 LEU A O 1
ATOM 764 N N . ILE A 1 96 ? 4.356 -9.111 7.095 1.00 89.38 96 ILE A N 1
ATOM 765 C CA . ILE A 1 96 ? 5.586 -8.718 6.376 1.00 89.38 96 ILE A CA 1
ATOM 766 C C . ILE A 1 96 ? 6.804 -9.503 6.876 1.00 89.38 96 ILE A C 1
ATOM 768 O O . ILE A 1 96 ? 7.661 -9.898 6.089 1.00 89.38 96 ILE A O 1
ATOM 772 N N . ARG A 1 97 ? 6.909 -9.715 8.191 1.00 89.25 97 ARG A N 1
ATOM 773 C CA . ARG A 1 97 ? 8.025 -10.463 8.775 1.00 89.25 97 ARG A CA 1
ATOM 774 C C . ARG A 1 97 ? 8.007 -11.924 8.339 1.00 89.25 97 ARG A C 1
ATOM 776 O O . ARG A 1 97 ? 9.073 -12.484 8.100 1.00 89.25 97 ARG A O 1
ATOM 783 N N . ASP A 1 98 ? 6.830 -12.522 8.263 1.00 89.31 98 ASP A N 1
ATOM 784 C CA . ASP A 1 98 ? 6.666 -13.920 7.888 1.00 89.31 98 ASP A CA 1
ATOM 785 C C . ASP A 1 98 ? 6.910 -14.118 6.382 1.00 89.31 98 ASP A C 1
ATOM 787 O O . ASP A 1 98 ? 7.619 -15.051 6.018 1.00 89.31 98 ASP A O 1
ATOM 791 N N . GLU A 1 99 ? 6.486 -13.182 5.525 1.00 88.25 99 GLU A N 1
ATOM 792 C CA . GLU A 1 99 ? 6.839 -13.143 4.091 1.00 88.25 99 GLU A CA 1
ATOM 793 C C . GLU A 1 99 ? 8.352 -12.995 3.867 1.00 88.25 99 GLU A C 1
ATOM 795 O O . GLU A 1 99 ? 8.952 -13.703 3.051 1.00 88.25 99 GLU A O 1
ATOM 800 N N . LEU A 1 100 ? 9.004 -12.108 4.632 1.00 86.44 100 LEU A N 1
ATOM 801 C CA . LEU A 1 100 ? 10.454 -11.933 4.558 1.00 86.44 100 LEU A CA 1
ATOM 802 C C . LEU A 1 100 ? 11.180 -13.211 4.986 1.00 86.44 100 LEU A C 1
ATOM 804 O O . LEU A 1 100 ? 12.117 -13.636 4.320 1.00 86.44 100 LEU A O 1
ATOM 808 N N . ARG A 1 101 ? 10.736 -13.852 6.072 1.00 86.12 101 ARG A N 1
ATOM 809 C CA . ARG A 1 101 ? 11.284 -15.141 6.517 1.00 86.12 101 ARG A CA 1
ATOM 810 C C . ARG A 1 101 ? 11.057 -16.242 5.491 1.00 86.12 101 ARG A C 1
ATOM 812 O O . ARG A 1 101 ? 11.979 -17.007 5.254 1.00 86.12 101 ARG A O 1
ATOM 819 N N . GLY A 1 102 ? 9.874 -16.311 4.881 1.00 85.69 102 GLY A N 1
ATOM 820 C CA . GLY A 1 102 ? 9.573 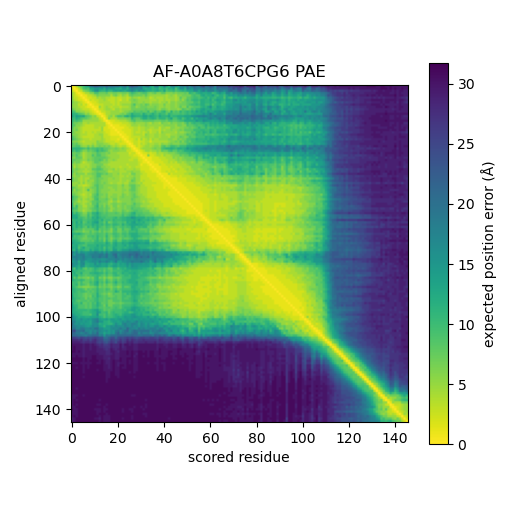-17.265 3.814 1.00 85.69 102 GLY A CA 1
ATOM 821 C C . GLY A 1 102 ? 10.539 -17.103 2.646 1.00 85.69 102 GLY A C 1
ATOM 822 O O . GLY A 1 102 ? 11.233 -18.049 2.291 1.00 85.69 102 GLY A O 1
ATOM 823 N N . THR A 1 103 ? 10.679 -15.876 2.143 1.00 82.25 103 THR A N 1
ATOM 824 C CA . THR A 1 103 ? 11.596 -15.550 1.041 1.00 82.25 103 THR A CA 1
ATOM 825 C C . THR A 1 103 ? 13.056 -15.846 1.399 1.00 82.25 103 THR A C 1
ATOM 827 O O . THR A 1 103 ? 13.773 -16.440 0.596 1.00 82.25 103 THR A O 1
ATOM 830 N N . LEU A 1 104 ? 13.498 -15.488 2.611 1.00 79.12 104 LEU A N 1
ATOM 831 C CA . LEU A 1 104 ? 14.851 -15.784 3.091 1.00 79.12 104 LEU A CA 1
ATOM 832 C C . LEU A 1 104 ? 15.090 -17.291 3.210 1.00 79.12 104 LEU A C 1
ATOM 834 O O . LEU A 1 104 ? 16.106 -17.774 2.730 1.00 79.12 104 LEU A 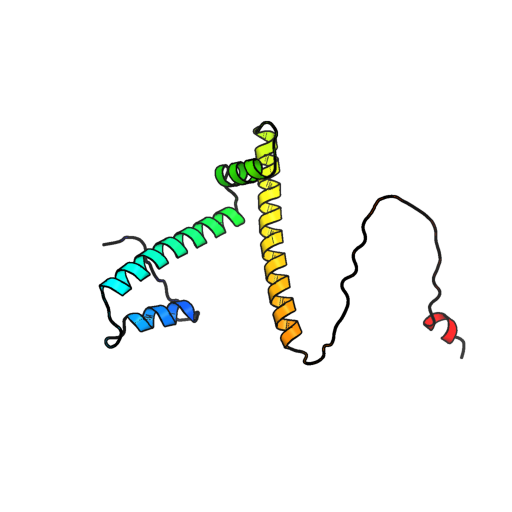O 1
ATOM 838 N N . ASN A 1 105 ? 14.157 -18.044 3.792 1.00 79.44 105 ASN A N 1
ATOM 839 C CA . ASN A 1 105 ? 14.272 -19.495 3.919 1.00 79.44 105 ASN A CA 1
ATOM 840 C C . ASN A 1 105 ? 14.303 -20.177 2.546 1.00 79.44 105 ASN A C 1
ATOM 842 O O . ASN A 1 105 ? 15.087 -21.100 2.350 1.00 79.44 105 ASN A O 1
ATOM 846 N N . THR A 1 106 ? 13.504 -19.712 1.579 1.00 80.25 106 THR A N 1
ATOM 847 C CA . THR A 1 106 ? 13.542 -20.217 0.198 1.00 80.25 106 THR A CA 1
ATOM 848 C C . THR A 1 106 ? 14.869 -19.890 -0.485 1.00 80.25 106 THR A C 1
ATOM 850 O O . THR A 1 106 ? 15.440 -20.758 -1.138 1.00 80.25 106 THR A O 1
ATOM 853 N N . ALA A 1 107 ? 15.393 -18.675 -0.306 1.00 71.88 107 ALA A N 1
ATOM 854 C CA . ALA A 1 107 ? 16.685 -18.280 -0.862 1.00 71.88 107 ALA A CA 1
ATOM 855 C C . ALA A 1 107 ? 17.860 -19.042 -0.219 1.00 71.88 107 ALA A C 1
ATOM 857 O O . ALA A 1 107 ? 18.786 -19.432 -0.925 1.00 71.88 107 ALA A O 1
ATOM 858 N N . LEU A 1 108 ? 17.811 -19.308 1.093 1.00 73.25 108 LEU A N 1
ATOM 859 C CA . LEU A 1 108 ? 18.811 -20.117 1.802 1.00 73.25 108 LEU A CA 1
ATOM 860 C C . LEU A 1 108 ? 18.738 -21.594 1.397 1.00 73.25 108 LEU A C 1
ATOM 862 O O . LEU A 1 108 ? 19.774 -22.208 1.167 1.00 73.25 108 LEU A O 1
ATOM 866 N N . ALA A 1 109 ? 17.536 -22.157 1.247 1.00 69.62 109 ALA A N 1
ATOM 867 C CA . ALA A 1 109 ? 17.352 -23.540 0.804 1.00 69.62 109 ALA A CA 1
ATOM 868 C C . ALA A 1 109 ? 17.832 -23.779 -0.640 1.00 69.62 109 ALA A C 1
ATOM 870 O O . ALA A 1 109 ? 18.177 -24.900 -0.994 1.00 69.62 109 ALA A O 1
ATOM 871 N N . GLN A 1 110 ? 17.894 -22.736 -1.476 1.00 60.38 110 GLN A N 1
ATOM 872 C CA . GLN A 1 110 ? 18.499 -22.810 -2.811 1.00 60.38 110 GLN A CA 1
ATOM 873 C C . GLN A 1 110 ? 20.041 -22.758 -2.794 1.00 60.38 110 GLN A C 1
ATOM 875 O O . GLN A 1 110 ? 20.660 -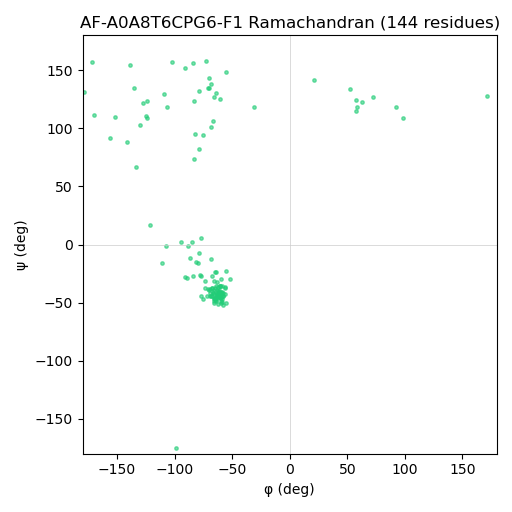22.967 -3.836 1.00 60.38 110 GLN A O 1
ATOM 880 N N . GLY A 1 111 ? 20.662 -22.506 -1.636 1.00 51.56 111 GLY A N 1
ATOM 881 C CA . GLY A 1 111 ? 22.115 -22.505 -1.444 1.00 51.56 111 GLY A CA 1
ATOM 882 C C . GLY A 1 111 ? 22.733 -23.869 -1.114 1.00 51.56 111 GLY A C 1
ATOM 883 O O . GLY A 1 111 ? 23.951 -23.990 -1.200 1.00 51.56 111 GLY A O 1
ATOM 884 N N . ASP A 1 112 ? 21.930 -24.890 -0.798 1.00 43.31 112 ASP A N 1
ATOM 885 C CA . ASP A 1 112 ? 22.408 -26.235 -0.447 1.00 43.31 112 ASP A CA 1
ATOM 886 C C . ASP A 1 112 ? 21.760 -27.307 -1.344 1.00 43.31 112 ASP A C 1
ATOM 888 O O . ASP A 1 112 ? 20.566 -27.595 -1.213 1.00 43.31 112 ASP A O 1
ATOM 892 N N . PRO A 1 113 ? 22.511 -27.966 -2.248 1.00 44.97 113 PRO A N 1
ATOM 893 C CA . PRO A 1 113 ? 22.001 -29.088 -3.014 1.00 44.97 113 PRO A CA 1
ATOM 894 C C . PRO A 1 113 ? 22.120 -30.365 -2.178 1.00 44.97 113 PRO A C 1
ATOM 896 O O . PRO A 1 113 ? 22.961 -31.210 -2.457 1.00 44.97 113 PRO A O 1
ATOM 899 N N . THR A 1 114 ? 21.267 -30.529 -1.170 1.00 40.88 114 THR A N 1
ATOM 900 C CA . THR A 1 114 ? 20.984 -31.856 -0.598 1.00 40.88 114 THR A CA 1
ATOM 901 C C . THR A 1 114 ? 19.622 -31.853 0.088 1.00 40.88 114 THR A C 1
ATOM 903 O O . THR A 1 114 ? 19.496 -31.556 1.270 1.00 40.88 114 THR A O 1
ATOM 906 N N . ALA A 1 115 ? 18.595 -32.220 -0.675 1.00 46.91 115 ALA A N 1
ATOM 907 C CA . ALA A 1 115 ? 17.400 -32.872 -0.142 1.00 46.91 115 ALA A CA 1
ATOM 908 C C . ALA A 1 115 ? 17.510 -34.380 -0.463 1.00 46.91 115 ALA A C 1
ATOM 910 O O . ALA A 1 115 ? 18.229 -34.741 -1.403 1.00 46.91 115 ALA A O 1
ATOM 911 N N . PRO A 1 116 ? 16.826 -35.264 0.285 1.00 49.88 116 PRO A N 1
ATOM 912 C CA . PRO A 1 116 ? 15.395 -35.444 0.019 1.00 49.88 116 PRO A CA 1
ATOM 913 C C . PRO A 1 116 ? 14.489 -35.572 1.265 1.00 49.88 116 PRO A C 1
ATOM 915 O O . PRO A 1 116 ? 14.945 -35.962 2.333 1.00 49.88 116 PRO A O 1
ATOM 918 N N . GLU A 1 117 ? 13.215 -35.190 1.050 1.00 45.97 117 GLU A N 1
ATOM 919 C CA . GLU A 1 117 ? 11.909 -35.730 1.523 1.00 45.97 117 GLU A CA 1
ATOM 920 C C . GLU A 1 117 ? 11.870 -36.615 2.793 1.00 45.97 117 GLU A C 1
ATOM 922 O O . GLU A 1 117 ? 12.715 -37.476 2.979 1.00 45.97 117 GLU A O 1
ATOM 927 N N . VAL A 1 118 ? 10.902 -36.582 3.722 1.00 39.84 118 VAL A N 1
ATOM 928 C CA . VAL A 1 118 ? 9.417 -36.495 3.734 1.00 39.84 118 VAL A CA 1
ATOM 929 C C . VAL A 1 118 ? 9.042 -36.293 5.232 1.00 39.84 118 VAL A C 1
ATOM 931 O O . VAL A 1 118 ? 9.823 -36.651 6.107 1.00 39.84 118 VAL A O 1
ATOM 934 N N . THR A 1 119 ? 7.906 -35.751 5.688 1.00 31.09 119 THR A N 1
ATOM 935 C CA . THR A 1 119 ? 6.582 -36.401 5.695 1.00 31.09 119 THR A CA 1
ATOM 936 C C . THR A 1 119 ? 5.544 -35.421 6.270 1.00 31.09 119 THR A C 1
ATOM 938 O O . THR A 1 119 ? 5.744 -34.854 7.342 1.00 31.09 119 THR A O 1
ATOM 941 N N . SER A 1 120 ? 4.412 -35.258 5.581 1.00 43.84 120 SER A N 1
ATOM 942 C CA . SER A 1 120 ? 3.158 -34.771 6.172 1.00 43.84 120 SER A CA 1
ATOM 943 C C . SER A 1 120 ? 2.574 -35.833 7.107 1.00 43.84 120 SER A C 1
ATOM 945 O O . SER A 1 120 ? 2.467 -36.993 6.715 1.00 43.84 120 SER A O 1
ATOM 947 N N . GLY A 1 121 ? 2.131 -35.427 8.297 1.00 31.23 121 GLY A N 1
ATOM 948 C CA . GLY A 1 121 ? 1.354 -36.247 9.226 1.00 31.23 121 GLY A CA 1
ATOM 949 C C . GLY A 1 121 ? 0.459 -35.360 10.089 1.00 31.23 121 GLY A C 1
ATOM 950 O O . GLY A 1 121 ? 0.942 -34.594 10.913 1.00 31.23 121 GLY A O 1
ATOM 951 N N . SER A 1 122 ? -0.842 -35.438 9.832 1.00 37.19 122 SER A N 1
ATOM 952 C CA . SER A 1 122 ? -1.935 -34.790 10.557 1.00 37.19 122 SER A CA 1
ATOM 953 C C . SER A 1 122 ? -2.268 -35.553 11.843 1.00 37.19 122 SER A C 1
ATOM 955 O O . SER A 1 122 ? -2.508 -36.749 11.744 1.00 37.19 122 SER A O 1
ATOM 957 N N . ASP A 1 123 ? -2.386 -34.862 12.983 1.00 29.66 123 ASP A N 1
ATOM 958 C CA . ASP A 1 123 ? -3.389 -35.097 14.051 1.00 29.66 123 ASP A CA 1
ATOM 959 C C . ASP A 1 123 ? -3.303 -33.914 15.045 1.00 29.66 123 ASP A C 1
ATOM 961 O O . ASP A 1 123 ? -2.221 -33.570 15.505 1.00 29.66 123 ASP A O 1
ATOM 965 N N . SER A 1 124 ? -4.288 -33.019 15.162 1.00 31.84 124 SER A N 1
ATOM 966 C CA . SER A 1 124 ? -5.562 -33.122 15.892 1.00 31.84 124 SER A CA 1
ATOM 967 C C . SER A 1 124 ? -5.431 -33.298 17.418 1.00 31.84 124 SER A C 1
ATOM 969 O O . SER A 1 124 ? -4.911 -34.294 17.898 1.00 31.84 124 SER A O 1
ATOM 971 N N . MET A 1 125 ? -6.055 -32.348 18.134 1.00 29.55 125 MET A N 1
ATOM 972 C CA . MET A 1 125 ? -6.588 -32.392 19.510 1.00 29.55 125 MET A CA 1
ATOM 973 C C . MET A 1 125 ? -5.744 -31.959 20.733 1.00 29.55 125 MET A C 1
ATOM 975 O O . MET A 1 125 ? -4.791 -32.600 21.141 1.00 29.55 125 MET A O 1
ATOM 979 N N . SER A 1 126 ? -6.291 -30.915 21.382 1.00 28.53 126 SER A N 1
ATOM 980 C CA . SER A 1 126 ? -6.515 -30.699 22.830 1.00 28.53 126 SER A CA 1
ATOM 981 C C . SER A 1 126 ? -5.375 -30.738 23.858 1.00 28.53 126 SER A C 1
ATOM 983 O O . SER A 1 126 ? -4.884 -31.789 24.228 1.00 28.53 126 SER A O 1
ATOM 985 N N . ALA A 1 127 ? -5.157 -29.554 24.445 1.00 31.41 127 ALA A N 1
ATOM 986 C CA . ALA A 1 127 ? -5.431 -29.212 25.851 1.00 31.41 127 ALA A CA 1
ATOM 987 C C . ALA A 1 127 ? -4.789 -30.017 27.013 1.00 31.41 127 ALA A C 1
ATOM 989 O O . ALA A 1 127 ? -5.099 -31.183 27.227 1.00 31.41 127 ALA A O 1
ATOM 990 N N . THR A 1 128 ? -4.103 -29.235 27.866 1.00 27.25 128 THR A N 1
ATOM 991 C CA . THR A 1 128 ? -4.070 -29.297 29.348 1.00 27.25 128 THR A CA 1
ATOM 992 C C . THR A 1 128 ? -2.896 -30.021 30.036 1.00 27.25 128 THR A C 1
ATOM 994 O O . THR A 1 128 ? -2.803 -31.237 30.018 1.00 27.25 128 THR A O 1
ATOM 997 N N . GLU A 1 129 ? -2.061 -29.174 30.661 1.00 34.28 129 GLU A N 1
ATOM 998 C CA . GLU A 1 129 ? -1.410 -29.211 31.994 1.00 34.28 129 GLU A CA 1
ATOM 999 C C . GLU A 1 129 ? -0.583 -30.410 32.516 1.00 34.28 129 GLU A C 1
ATOM 1001 O O . GLU A 1 129 ? -1.018 -31.551 32.525 1.00 34.28 129 GLU A O 1
ATOM 1006 N N . GLU A 1 130 ? 0.580 -30.012 33.070 1.00 36.88 130 GLU A N 1
ATOM 1007 C CA . GLU A 1 130 ? 1.307 -30.508 34.259 1.00 36.88 130 GLU A CA 1
ATOM 1008 C C . GLU A 1 130 ? 1.756 -31.979 34.347 1.00 36.88 130 GLU A C 1
ATOM 1010 O O . GLU A 1 130 ? 0.937 -32.872 34.501 1.00 36.88 130 GLU A O 1
ATOM 1015 N N . SER A 1 131 ? 3.081 -32.199 34.432 1.00 36.88 131 SER A N 1
ATOM 1016 C CA . SER A 1 131 ? 3.734 -32.808 35.614 1.00 36.88 131 SER A CA 1
ATOM 1017 C C . SER A 1 131 ? 5.217 -33.147 35.371 1.00 36.88 131 SER A C 1
ATOM 1019 O O . SER A 1 131 ? 5.539 -33.882 34.444 1.00 36.88 131 SER A O 1
ATOM 1021 N N . GLU A 1 132 ? 6.047 -32.650 36.291 1.00 40.25 132 GLU A N 1
ATOM 1022 C CA . GLU A 1 132 ? 7.175 -33.325 36.959 1.00 40.25 132 GLU A CA 1
ATOM 1023 C C . GLU A 1 132 ? 8.493 -33.638 36.220 1.00 40.25 132 GLU A C 1
ATOM 1025 O O . GLU A 1 132 ? 8.559 -34.272 35.173 1.00 40.25 132 GLU A O 1
ATOM 1030 N N . ASP A 1 133 ? 9.554 -33.164 36.885 1.00 51.78 133 ASP A N 1
ATOM 1031 C CA . ASP A 1 133 ? 10.978 -33.446 36.749 1.00 51.78 133 ASP A CA 1
ATOM 1032 C C . ASP A 1 133 ? 11.325 -34.865 36.278 1.00 51.78 133 ASP A C 1
ATOM 1034 O O . ASP A 1 133 ? 11.162 -35.839 37.011 1.00 51.78 133 ASP A O 1
ATOM 1038 N N . ASP A 1 134 ? 11.974 -34.945 35.119 1.00 46.22 134 ASP A N 1
ATOM 1039 C CA . ASP A 1 134 ? 12.876 -36.046 34.804 1.00 46.22 134 ASP A CA 1
ATOM 1040 C C . ASP A 1 134 ? 14.183 -35.416 34.308 1.00 46.22 134 ASP A C 1
ATOM 1042 O O . ASP A 1 134 ? 14.266 -34.858 33.209 1.00 46.22 134 ASP A O 1
ATOM 1046 N N . ILE A 1 135 ? 15.199 -35.387 35.173 1.00 57.88 135 ILE A N 1
ATOM 1047 C CA . ILE A 1 135 ? 16.538 -34.928 34.794 1.00 57.88 135 ILE A CA 1
ATOM 1048 C C . ILE A 1 135 ? 17.092 -35.976 33.830 1.00 57.88 135 ILE A C 1
ATOM 1050 O O . ILE A 1 135 ? 17.544 -37.045 34.236 1.00 57.88 135 ILE A O 1
ATOM 1054 N N . ILE A 1 136 ? 17.049 -35.667 32.537 1.00 58.97 136 ILE A N 1
ATOM 1055 C CA . ILE A 1 136 ? 17.641 -36.502 31.494 1.00 58.97 136 ILE A CA 1
ATOM 1056 C C . ILE A 1 136 ? 19.160 -36.308 31.551 1.00 58.97 136 ILE A C 1
ATOM 1058 O O . ILE A 1 136 ? 19.703 -35.371 30.962 1.00 58.97 136 ILE A O 1
ATOM 1062 N N . THR A 1 137 ? 19.853 -37.184 32.277 1.00 65.94 137 THR A N 1
ATOM 1063 C CA . THR A 1 137 ? 21.319 -37.251 32.257 1.00 65.94 137 THR A CA 1
ATOM 1064 C C . THR A 1 137 ? 21.798 -37.562 30.841 1.00 65.94 137 THR A C 1
ATOM 1066 O O . THR A 1 137 ? 21.369 -38.531 30.211 1.00 65.94 137 THR A O 1
ATOM 1069 N N . THR A 1 138 ? 22.680 -36.710 30.323 1.00 75.38 138 THR A N 1
ATOM 1070 C CA . THR A 1 138 ? 23.208 -36.809 28.956 1.00 75.38 138 THR A CA 1
ATOM 1071 C C . THR A 1 138 ? 24.490 -37.638 28.925 1.00 75.38 138 THR A C 1
ATOM 1073 O O . THR A 1 138 ? 25.249 -37.669 29.890 1.00 75.38 138 THR A O 1
ATOM 1076 N N . GLU A 1 139 ? 24.778 -38.293 27.795 1.00 71.56 139 GLU A N 1
ATOM 1077 C CA . GLU A 1 139 ? 25.969 -39.150 27.613 1.00 71.56 139 GLU A CA 1
ATOM 1078 C C . GLU A 1 139 ? 27.300 -38.425 27.904 1.00 71.56 139 GLU A C 1
ATOM 1080 O O . GLU A 1 139 ? 28.299 -39.051 28.257 1.00 71.56 139 GLU A O 1
ATOM 1085 N N . ALA A 1 140 ? 27.308 -37.092 27.813 1.00 67.56 140 ALA A N 1
ATOM 1086 C CA . ALA A 1 140 ? 28.437 -36.251 28.194 1.00 67.56 140 ALA A CA 1
ATOM 1087 C C . ALA A 1 140 ? 28.787 -36.342 29.694 1.00 67.56 140 ALA A C 1
ATOM 1089 O O . ALA A 1 140 ? 29.962 -36.256 30.044 1.00 67.56 140 ALA A O 1
ATOM 1090 N N . GLU A 1 141 ? 27.804 -36.550 30.576 1.00 71.19 141 GLU A N 1
ATOM 1091 C CA . GLU A 1 141 ? 28.019 -36.666 32.026 1.00 71.19 141 GLU A CA 1
ATOM 1092 C C . GLU A 1 141 ? 28.587 -38.043 32.419 1.00 71.19 141 GLU A C 1
ATOM 1094 O O . GLU A 1 141 ? 29.331 -38.154 33.392 1.00 71.19 141 GLU A O 1
ATOM 1099 N N . LEU A 1 142 ? 28.307 -39.090 31.632 1.00 70.06 142 LEU A N 1
ATOM 1100 C CA . LEU A 1 142 ? 28.753 -40.466 31.896 1.00 70.06 142 LEU A CA 1
ATOM 1101 C C . LEU A 1 142 ? 30.229 -40.694 31.512 1.00 70.06 142 LEU A C 1
ATOM 1103 O O . LEU A 1 142 ? 30.917 -41.512 32.120 1.00 70.06 142 LEU A O 1
ATOM 1107 N N . ASN A 1 143 ? 30.742 -39.918 30.553 1.00 73.75 143 ASN A N 1
ATOM 1108 C CA . ASN A 1 143 ? 32.118 -40.015 30.052 1.00 73.75 143 ASN A CA 1
ATOM 1109 C C . ASN A 1 143 ? 33.152 -39.228 30.885 1.00 73.75 143 ASN A C 1
ATOM 1111 O O . ASN A 1 143 ? 34.330 -39.221 30.542 1.00 73.75 143 ASN A O 1
ATOM 1115 N N . GLY A 1 144 ? 32.751 -38.583 31.986 1.00 65.62 144 GLY A N 1
ATOM 1116 C CA . GLY A 1 144 ? 33.646 -37.796 32.849 1.00 65.62 144 GLY A CA 1
ATOM 1117 C C . GLY A 1 144 ? 34.553 -38.603 33.792 1.00 65.62 144 GLY A C 1
ATOM 1118 O O . GLY A 1 144 ? 35.221 -38.000 34.630 1.00 65.62 144 GLY A O 1
ATOM 1119 N N . TYR A 1 145 ? 34.565 -39.939 33.704 1.00 56.19 145 TYR A N 1
ATOM 1120 C CA . TYR A 1 145 ? 35.314 -40.814 34.624 1.00 56.19 145 TYR A CA 1
ATOM 1121 C C . TYR A 1 145 ? 36.349 -41.734 33.945 1.00 56.19 145 TYR A C 1
ATOM 1123 O O . TYR A 1 145 ? 36.817 -42.686 34.569 1.00 56.19 145 TYR A O 1
ATOM 1131 N N . TYR A 1 146 ? 36.737 -41.457 32.696 1.00 46.12 146 TYR A N 1
ATOM 1132 C CA . TYR A 1 146 ? 37.868 -42.120 32.031 1.00 46.12 146 TYR A CA 1
ATOM 1133 C C . TYR A 1 146 ? 38.800 -41.126 31.343 1.00 46.12 146 TYR A C 1
ATOM 1135 O O . TYR A 1 146 ? 38.290 -40.162 30.731 1.00 46.12 146 TYR A O 1
#